Protein AF-A0A1Q8BNR9-F1 (afdb_monomer)

Mean predicted aligned error: 5.73 Å

pLDDT: mean 88.23, std 14.78, range [34.88, 98.5]

Structure (mmCIF, N/CA/C/O backbone):
data_AF-A0A1Q8BNR9-F1
#
_entry.id   AF-A0A1Q8BNR9-F1
#
loop_
_atom_site.group_PDB
_atom_site.id
_atom_site.type_symbol
_atom_site.label_atom_id
_atom_site.label_alt_id
_atom_site.label_comp_id
_atom_site.label_asym_id
_atom_site.label_entity_id
_atom_site.label_seq_id
_atom_site.pdbx_PDB_ins_code
_atom_site.Cartn_x
_atom_site.Cartn_y
_atom_site.Cartn_z
_atom_site.occupancy
_atom_site.B_iso_or_equiv
_atom_site.auth_seq_id
_atom_site.auth_comp_id
_atom_site.auth_asym_id
_atom_site.auth_atom_id
_atom_site.pdbx_PDB_model_num
ATOM 1 N N . MET A 1 1 ? 0.029 8.836 -15.614 1.00 81.69 1 MET A N 1
ATOM 2 C CA . MET A 1 1 ? 0.978 7.939 -14.915 1.00 81.69 1 MET A CA 1
ATOM 3 C C . MET A 1 1 ? 2.358 8.124 -15.514 1.00 81.69 1 MET A C 1
ATOM 5 O O . MET A 1 1 ? 2.456 8.191 -16.732 1.00 81.69 1 MET A O 1
ATOM 9 N N . SER A 1 2 ? 3.397 8.207 -14.684 1.00 94.00 2 SER A N 1
ATOM 10 C CA . SER A 1 2 ? 4.793 8.207 -15.148 1.00 94.00 2 SER A CA 1
ATOM 11 C C . SER A 1 2 ? 5.237 6.807 -15.623 1.00 94.00 2 SER A C 1
ATOM 13 O O . SER A 1 2 ? 4.575 5.818 -15.288 1.00 94.00 2 SER A O 1
ATOM 15 N N . PRO A 1 3 ? 6.365 6.671 -16.351 1.00 96.19 3 PRO A N 1
ATOM 16 C CA . PRO A 1 3 ? 6.896 5.363 -16.749 1.00 96.19 3 PRO A CA 1
ATOM 17 C C . PRO A 1 3 ? 7.140 4.413 -15.566 1.00 96.19 3 PRO A C 1
ATOM 19 O O . PRO A 1 3 ? 6.798 3.234 -15.636 1.00 96.19 3 PRO A O 1
ATOM 22 N N . GLN A 1 4 ? 7.658 4.931 -14.447 1.00 94.25 4 GLN A N 1
ATOM 23 C CA . GLN A 1 4 ? 7.876 4.144 -13.231 1.00 94.25 4 GLN A CA 1
ATOM 24 C C . GLN A 1 4 ? 6.553 3.688 -12.602 1.00 94.25 4 GLN A C 1
ATOM 26 O O . GLN A 1 4 ? 6.427 2.526 -12.223 1.00 94.25 4 GLN A O 1
ATOM 31 N N . GLN A 1 5 ? 5.541 4.564 -12.553 1.00 95.38 5 GLN A N 1
ATOM 32 C CA . GLN A 1 5 ? 4.202 4.175 -12.106 1.00 95.38 5 GLN A CA 1
ATOM 33 C C . GLN A 1 5 ? 3.608 3.091 -13.003 1.00 95.38 5 GLN A C 1
ATOM 35 O O . GLN A 1 5 ? 2.991 2.159 -12.505 1.00 95.38 5 GLN A O 1
ATOM 40 N N . PHE A 1 6 ? 3.794 3.182 -14.321 1.00 95.75 6 PHE A N 1
ATOM 41 C CA . PHE A 1 6 ? 3.316 2.154 -15.243 1.00 95.75 6 PHE A CA 1
ATOM 42 C C . PHE A 1 6 ? 3.995 0.807 -14.998 1.00 95.75 6 PHE A C 1
ATOM 44 O O . PHE A 1 6 ? 3.308 -0.205 -14.862 1.00 95.75 6 PHE A O 1
ATOM 51 N N . TYR A 1 7 ? 5.322 0.802 -14.879 1.00 97.19 7 TYR A N 1
ATOM 52 C CA . TYR A 1 7 ? 6.090 -0.399 -14.563 1.00 97.19 7 TYR A CA 1
ATOM 53 C C . TYR A 1 7 ? 5.612 -1.061 -13.263 1.00 97.19 7 TYR A C 1
ATOM 55 O O . TYR A 1 7 ? 5.288 -2.246 -13.260 1.00 97.19 7 TYR A O 1
ATOM 63 N N . VAL A 1 8 ? 5.474 -0.292 -12.184 1.00 96.81 8 VAL A N 1
ATOM 64 C CA . VAL A 1 8 ? 5.011 -0.826 -10.898 1.00 96.81 8 VAL A CA 1
ATOM 65 C C . VAL A 1 8 ? 3.558 -1.288 -10.982 1.00 96.81 8 VAL A C 1
ATOM 67 O O . VAL A 1 8 ? 3.258 -2.455 -10.765 1.00 96.81 8 VAL A O 1
ATOM 70 N N . MET A 1 9 ? 2.644 -0.395 -11.358 1.00 97.38 9 MET A N 1
ATOM 71 C CA . MET A 1 9 ? 1.207 -0.604 -11.163 1.00 97.38 9 MET A CA 1
ATOM 72 C C . MET A 1 9 ? 0.551 -1.491 -12.225 1.00 97.38 9 MET A C 1
ATOM 74 O O . MET A 1 9 ? -0.561 -1.970 -11.997 1.00 97.38 9 MET A O 1
ATOM 78 N N . ARG A 1 10 ? 1.171 -1.659 -13.402 1.00 96.75 10 ARG A N 1
ATOM 79 C CA . ARG A 1 10 ? 0.617 -2.443 -14.526 1.00 96.75 10 ARG A CA 1
ATOM 80 C C . ARG A 1 10 ? 1.454 -3.658 -14.903 1.00 96.75 10 ARG A C 1
ATOM 82 O O . ARG A 1 10 ? 0.924 -4.547 -15.557 1.00 96.75 10 ARG A O 1
ATOM 89 N N . ARG A 1 11 ? 2.732 -3.706 -14.513 1.00 96.25 11 ARG A N 1
ATOM 90 C CA . ARG A 1 11 ? 3.626 -4.846 -14.781 1.00 96.25 11 ARG A CA 1
ATOM 91 C C . ARG A 1 11 ? 4.103 -5.555 -13.511 1.00 96.25 11 ARG A C 1
ATOM 93 O O . ARG A 1 11 ? 5.055 -6.320 -13.595 1.00 96.25 11 ARG A O 1
ATOM 100 N N . ALA A 1 12 ? 3.459 -5.290 -12.370 1.00 94.19 12 ALA A N 1
ATOM 101 C CA . ALA A 1 12 ? 3.822 -5.839 -11.059 1.00 94.19 12 ALA A CA 1
ATOM 102 C C . ALA A 1 12 ? 5.319 -5.670 -10.729 1.00 94.19 12 ALA A C 1
ATOM 104 O O . ALA A 1 12 ? 5.956 -6.537 -10.136 1.00 94.19 12 ALA A O 1
ATOM 105 N N . GLY A 1 13 ? 5.898 -4.552 -11.175 1.00 93.50 13 GLY A N 1
ATOM 106 C CA . GLY A 1 13 ? 7.274 -4.197 -10.868 1.00 93.50 13 GLY A CA 1
ATOM 107 C C . GLY A 1 13 ? 7.415 -3.656 -9.446 1.00 93.50 13 GLY A C 1
ATOM 108 O O . GLY A 1 13 ? 6.462 -3.144 -8.861 1.00 93.50 13 GLY A O 1
ATOM 109 N N . THR A 1 14 ? 8.640 -3.680 -8.931 1.00 93.12 14 T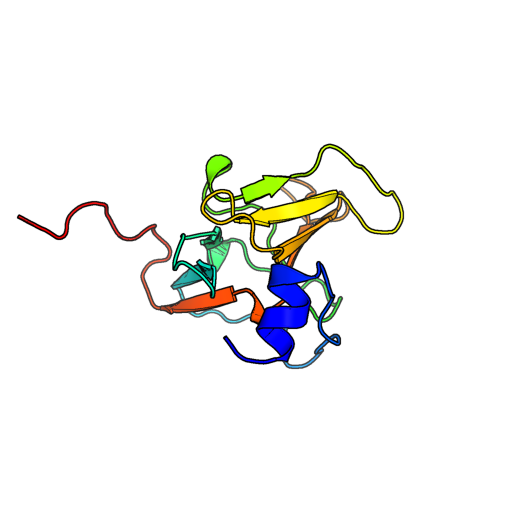HR A N 1
ATOM 110 C CA . THR A 1 14 ? 8.987 -3.088 -7.633 1.00 93.12 14 THR A CA 1
ATOM 111 C C . THR A 1 14 ? 9.875 -1.869 -7.847 1.00 93.12 14 THR A C 1
ATOM 113 O O . THR A 1 14 ? 10.847 -1.920 -8.606 1.00 93.12 14 THR A O 1
ATOM 116 N N . GLU A 1 15 ? 9.547 -0.751 -7.202 1.00 92.31 15 GLU A N 1
ATOM 117 C CA . GLU A 1 15 ? 10.405 0.432 -7.199 1.00 92.31 15 GLU A CA 1
ATOM 118 C C . GLU A 1 15 ? 11.693 0.183 -6.404 1.00 92.31 15 GLU A C 1
ATOM 120 O O . GLU A 1 15 ? 11.756 -0.672 -5.520 1.00 92.31 15 GLU A O 1
ATOM 125 N N . ARG A 1 16 ? 12.737 0.966 -6.678 1.00 90.75 16 ARG A N 1
ATOM 126 C CA . ARG A 1 16 ? 13.977 0.894 -5.902 1.00 90.75 16 ARG A CA 1
ATOM 127 C C . ARG A 1 16 ? 13.734 1.374 -4.467 1.00 90.75 16 ARG A C 1
ATOM 129 O O . ARG A 1 16 ? 13.150 2.436 -4.273 1.00 90.75 16 ARG A O 1
ATOM 136 N N . ARG A 1 17 ? 14.251 0.631 -3.481 1.00 87.88 17 ARG A N 1
ATOM 137 C CA . ARG A 1 17 ? 14.167 1.002 -2.059 1.00 87.88 17 ARG A CA 1
ATOM 138 C C . ARG A 1 17 ? 14.703 2.413 -1.804 1.00 87.88 17 ARG A C 1
ATOM 140 O O . ARG A 1 17 ? 15.759 2.778 -2.327 1.00 87.88 17 ARG A O 1
ATOM 147 N N . SER A 1 18 ? 14.023 3.160 -0.940 1.00 83.38 18 SER A N 1
ATOM 148 C CA . SER A 1 18 ? 14.434 4.484 -0.476 1.00 83.38 18 SER A CA 1
ATOM 149 C C . SER A 1 18 ? 14.476 4.521 1.050 1.00 83.38 18 SER A C 1
ATOM 151 O O . SER A 1 18 ? 13.450 4.422 1.720 1.00 83.38 18 SER A O 1
ATOM 153 N N . LEU A 1 19 ? 15.675 4.665 1.618 1.00 71.19 19 LEU A N 1
ATOM 154 C CA . LEU A 1 19 ? 15.847 4.741 3.073 1.00 71.19 19 LEU A CA 1
ATOM 155 C C . LEU A 1 1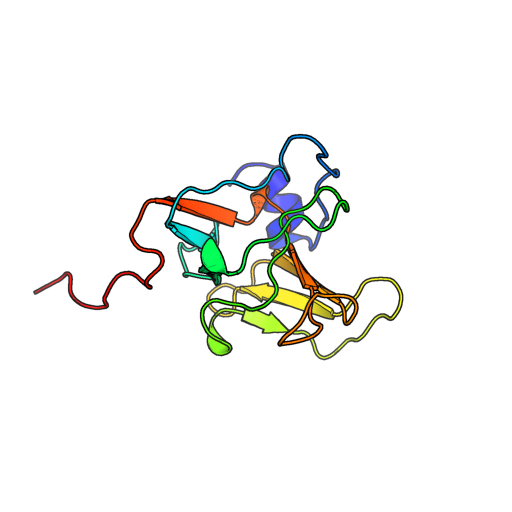9 ? 15.399 6.095 3.643 1.00 71.19 19 LEU A C 1
ATOM 157 O O . LEU A 1 19 ? 14.864 6.139 4.745 1.00 71.19 19 LEU A O 1
ATOM 161 N N . SER A 1 20 ? 15.562 7.184 2.887 1.00 65.69 20 SER A N 1
ATOM 162 C CA . SER A 1 20 ? 15.131 8.528 3.293 1.00 65.69 20 SER A CA 1
ATOM 163 C C . SER A 1 20 ? 13.626 8.751 3.114 1.00 65.69 20 SER A C 1
ATOM 165 O O . SER A 1 20 ? 13.011 9.450 3.912 1.00 65.69 20 SER A O 1
ATOM 167 N N . GLY A 1 21 ? 13.010 8.126 2.103 1.00 59.66 21 GLY A N 1
ATOM 168 C CA . GLY A 1 21 ? 11.579 8.265 1.799 1.00 59.66 21 GLY A CA 1
ATOM 169 C C . GLY A 1 21 ? 10.641 7.455 2.700 1.00 59.66 21 GLY A C 1
ATOM 170 O O . GLY A 1 21 ? 9.427 7.618 2.610 1.00 59.66 21 GLY A O 1
ATOM 171 N N . ASN A 1 22 ? 11.179 6.590 3.568 1.00 64.06 22 ASN A N 1
ATOM 172 C CA . ASN A 1 22 ? 10.397 5.776 4.504 1.00 64.06 22 ASN A CA 1
ATOM 173 C C . ASN A 1 22 ? 10.436 6.290 5.954 1.00 64.06 22 ASN A C 1
ATOM 175 O O . ASN A 1 22 ? 10.007 5.585 6.871 1.00 64.06 22 ASN A O 1
ATOM 179 N N . ALA A 1 23 ? 10.939 7.507 6.181 1.00 62.72 23 ALA A N 1
ATOM 180 C CA . ALA A 1 23 ? 10.850 8.143 7.489 1.00 62.72 23 ALA A CA 1
ATOM 181 C C . ALA A 1 23 ? 9.386 8.179 7.978 1.00 62.72 23 ALA A C 1
ATOM 183 O O . ALA A 1 23 ? 8.436 8.222 7.181 1.00 62.72 23 ALA A O 1
ATOM 184 N N . LEU A 1 24 ? 9.197 8.101 9.299 1.00 66.94 24 LEU A N 1
ATOM 185 C CA . LEU A 1 24 ? 7.877 8.308 9.886 1.00 66.94 24 LEU A CA 1
ATOM 186 C C . LEU A 1 24 ? 7.442 9.738 9.579 1.00 66.94 24 LEU A C 1
ATOM 188 O O . LEU A 1 24 ? 8.168 10.690 9.845 1.00 66.94 24 LEU A O 1
ATOM 192 N N . ASP A 1 25 ? 6.260 9.851 8.991 1.00 73.25 25 ASP A N 1
ATOM 193 C CA . ASP A 1 25 ? 5.613 11.123 8.736 1.00 73.25 25 ASP A CA 1
ATOM 194 C C . ASP A 1 25 ? 4.441 11.207 9.711 1.00 73.25 25 ASP A C 1
ATOM 196 O O . ASP A 1 25 ? 3.550 10.358 9.673 1.00 73.25 25 ASP A O 1
ATOM 200 N N . HIS A 1 26 ? 4.488 12.176 10.625 1.00 77.38 26 HIS A N 1
ATOM 201 C CA . HIS A 1 26 ? 3.464 12.367 11.655 1.00 77.38 26 HIS A CA 1
ATOM 202 C C . HIS A 1 26 ? 2.241 13.138 11.141 1.00 77.38 26 HIS A C 1
ATOM 204 O O . HIS A 1 26 ? 1.321 13.419 11.912 1.00 77.38 26 HIS A O 1
ATOM 210 N N . ARG A 1 27 ? 2.209 13.495 9.850 1.00 88.00 27 ARG A N 1
ATOM 211 C CA . ARG A 1 27 ? 1.039 14.119 9.239 1.00 88.00 27 ARG A CA 1
ATOM 212 C C . ARG A 1 27 ? -0.141 13.157 9.238 1.00 88.00 27 ARG A C 1
ATOM 214 O O . ARG A 1 27 ? -0.033 11.992 8.858 1.00 88.00 27 ARG A O 1
ATOM 221 N N . LYS A 1 28 ? -1.300 13.686 9.618 1.00 91.50 28 LYS A N 1
ATOM 222 C CA . LYS A 1 28 ? -2.568 12.971 9.506 1.00 91.50 28 LYS A CA 1
ATOM 223 C C . LYS A 1 28 ? -3.030 12.974 8.051 1.00 91.50 28 LYS A C 1
ATOM 225 O O . LYS A 1 28 ? -2.863 13.962 7.330 1.00 91.50 28 LYS A O 1
ATOM 230 N N . GLY A 1 29 ? -3.594 11.855 7.616 1.00 94.44 29 GLY A N 1
ATOM 231 C CA . GLY A 1 29 ? -4.099 11.710 6.261 1.00 94.44 29 GLY A CA 1
ATOM 232 C C . GLY A 1 29 ? -4.198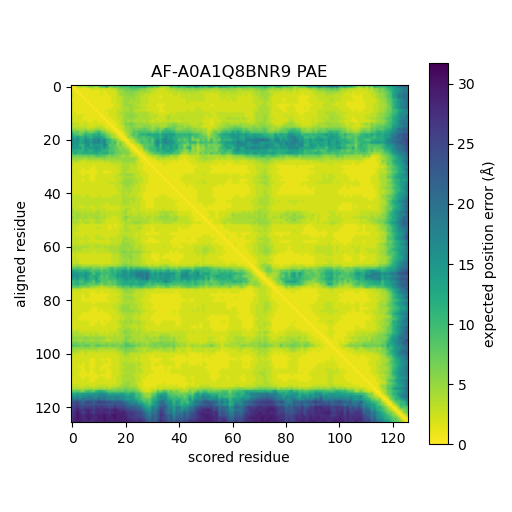 10.261 5.820 1.00 94.44 29 GLY A C 1
ATOM 233 O O . GLY A 1 29 ? -4.025 9.326 6.605 1.00 94.44 29 GLY A O 1
ATOM 234 N N . ILE A 1 30 ? -4.463 10.083 4.531 1.00 96.06 30 ILE A N 1
ATOM 235 C CA . ILE A 1 30 ? -4.640 8.771 3.911 1.00 96.06 30 ILE A CA 1
ATOM 236 C C . ILE A 1 30 ? -3.780 8.629 2.660 1.00 96.06 30 ILE A C 1
ATOM 238 O O . ILE A 1 30 ? -3.481 9.596 1.960 1.00 96.06 30 ILE A O 1
ATOM 242 N N . TYR A 1 31 ? -3.430 7.392 2.345 1.00 96.06 31 TYR A N 1
ATOM 243 C CA . TYR A 1 31 ? -2.794 7.004 1.098 1.00 96.06 31 TYR A CA 1
ATOM 244 C C . TYR A 1 31 ? -3.859 6.432 0.168 1.00 96.06 31 TYR A C 1
ATOM 246 O O . TYR A 1 31 ? -4.543 5.456 0.494 1.00 96.06 31 TYR A O 1
ATOM 254 N N . VAL A 1 32 ? -4.007 7.054 -0.997 1.00 97.56 32 VAL A N 1
ATOM 255 C CA . VAL A 1 32 ? -4.932 6.628 -2.047 1.00 97.56 32 VAL A CA 1
ATOM 256 C C . VAL A 1 32 ? -4.172 5.994 -3.207 1.00 97.56 32 VAL A C 1
ATOM 258 O O . VAL A 1 32 ? -3.004 6.296 -3.438 1.00 97.56 32 VAL A O 1
ATOM 261 N N . CYS A 1 33 ? -4.838 5.131 -3.968 1.00 98.12 33 CYS A N 1
ATOM 262 C CA . CYS A 1 33 ? -4.285 4.550 -5.187 1.00 98.12 33 CYS A CA 1
ATOM 263 C C . CYS A 1 33 ? -3.956 5.654 -6.201 1.00 98.12 33 CYS A C 1
ATOM 265 O O . CYS A 1 33 ? -4.868 6.349 -6.656 1.00 98.12 33 CYS A O 1
ATOM 267 N N . SER A 1 34 ? -2.700 5.762 -6.639 1.00 97.50 34 SER A N 1
ATOM 268 C CA . SER A 1 34 ? -2.287 6.793 -7.607 1.00 97.50 34 SER A CA 1
ATOM 269 C C . SER A 1 34 ? -2.956 6.677 -8.981 1.00 97.50 34 SER A C 1
ATOM 271 O O . SER A 1 34 ? -2.932 7.631 -9.752 1.00 97.50 34 SER A O 1
ATOM 273 N N . ALA A 1 35 ? -3.558 5.527 -9.306 1.00 97.19 35 ALA A N 1
ATOM 274 C CA . ALA A 1 35 ? -4.225 5.307 -10.588 1.00 97.19 35 ALA A CA 1
ATOM 275 C C . ALA A 1 35 ? -5.718 5.668 -10.580 1.00 97.19 35 ALA A C 1
ATOM 277 O O . ALA A 1 35 ? -6.240 6.046 -11.622 1.00 97.19 35 ALA A O 1
ATOM 278 N N . CYS A 1 36 ? -6.422 5.517 -9.452 1.00 97.62 36 CYS A N 1
ATOM 279 C CA . CYS A 1 36 ? -7.887 5.680 -9.411 1.00 97.62 36 CYS A CA 1
ATOM 280 C C . CYS A 1 36 ? -8.428 6.440 -8.191 1.00 97.62 36 CYS A C 1
ATOM 282 O O . CYS A 1 36 ? -9.641 6.567 -8.039 1.00 97.62 36 CYS A O 1
ATOM 284 N N . GLY A 1 37 ? -7.562 6.891 -7.281 1.00 96.75 37 GLY A N 1
ATOM 285 C CA . GLY A 1 37 ? -7.958 7.637 -6.086 1.00 96.75 37 GLY A CA 1
ATOM 286 C C . GLY A 1 37 ? -8.682 6.821 -5.009 1.00 96.75 37 GLY A C 1
ATOM 287 O O . GLY A 1 37 ? -9.160 7.408 -4.042 1.00 96.75 37 GLY A O 1
ATOM 288 N N . ASN A 1 38 ? -8.774 5.490 -5.136 1.00 97.81 38 ASN A N 1
ATOM 289 C CA . ASN A 1 38 ? -9.356 4.636 -4.095 1.00 97.81 38 ASN A CA 1
ATOM 290 C C . ASN A 1 38 ? -8.568 4.782 -2.776 1.00 97.81 38 ASN A C 1
ATOM 292 O O . ASN A 1 38 ? -7.352 4.608 -2.817 1.00 97.81 38 ASN A O 1
ATOM 296 N N . PRO A 1 39 ? -9.206 5.060 -1.627 1.00 97.75 39 PRO A N 1
ATOM 297 C CA . PRO A 1 39 ? -8.539 5.038 -0.323 1.00 97.75 39 PRO A CA 1
ATOM 298 C C . PRO A 1 39 ? -8.011 3.641 0.010 1.00 97.75 39 PRO A C 1
ATOM 300 O O . PRO A 1 39 ? -8.781 2.683 -0.066 1.00 97.75 39 PRO A O 1
ATOM 303 N N . LEU A 1 40 ? -6.724 3.531 0.361 1.00 98.19 40 LEU A N 1
ATOM 304 C CA . LEU A 1 40 ? -6.043 2.253 0.602 1.00 98.19 40 LEU A CA 1
ATOM 305 C C . LEU A 1 40 ? -5.538 2.108 2.040 1.00 98.19 40 LEU A C 1
ATOM 307 O O . LEU A 1 40 ? -5.813 1.090 2.665 1.00 98.19 40 LEU A O 1
ATOM 311 N N . TYR A 1 41 ? -4.835 3.111 2.573 1.00 96.75 41 TYR A N 1
ATOM 312 C CA . TYR A 1 41 ? -4.191 3.038 3.893 1.00 96.75 41 TYR A CA 1
ATOM 313 C C . TYR A 1 41 ? -4.342 4.349 4.669 1.00 96.75 41 TYR A C 1
ATOM 315 O O . TYR A 1 41 ? -4.369 5.421 4.066 1.00 96.75 41 TYR A O 1
ATOM 323 N N . SER A 1 42 ? -4.399 4.273 6.000 1.00 95.12 42 SER A N 1
ATOM 324 C CA . SER A 1 42 ? -4.335 5.446 6.886 1.00 95.12 42 SER A CA 1
ATOM 325 C C . SER A 1 42 ? -2.890 5.708 7.316 1.00 95.12 42 SER A C 1
ATOM 327 O O . SER A 1 42 ? -2.134 4.762 7.558 1.00 95.12 42 SER A O 1
ATOM 329 N N . ALA A 1 43 ? -2.503 6.979 7.458 1.00 93.62 43 ALA A N 1
ATOM 330 C CA . ALA A 1 43 ? -1.211 7.350 8.036 1.00 93.62 43 ALA A CA 1
ATOM 331 C C . ALA A 1 43 ? -1.026 6.816 9.465 1.00 93.62 43 ALA A C 1
ATOM 333 O O . ALA A 1 43 ? 0.092 6.482 9.839 1.00 93.62 43 ALA A O 1
ATOM 334 N N . GLU A 1 44 ? -2.108 6.636 10.225 1.00 92.62 44 GLU A N 1
ATOM 335 C CA . GLU A 1 44 ? -2.075 6.063 11.581 1.00 92.62 44 GLU A CA 1
ATOM 336 C C . GLU A 1 44 ? -1.596 4.608 11.595 1.00 92.62 44 GLU A C 1
ATOM 338 O O . GLU A 1 44 ? -1.052 4.118 12.581 1.00 92.62 44 GLU A O 1
ATOM 343 N N . THR A 1 45 ? -1.788 3.913 10.474 1.00 93.69 45 THR A N 1
ATOM 344 C CA . THR A 1 45 ? -1.367 2.520 10.318 1.00 93.69 45 THR A CA 1
ATOM 345 C C . THR A 1 45 ? 0.046 2.392 9.752 1.00 93.69 45 THR A C 1
ATOM 347 O O . THR A 1 45 ? 0.572 1.283 9.651 1.00 93.69 45 THR A O 1
ATOM 350 N N . LYS A 1 46 ? 0.666 3.516 9.360 1.00 93.56 46 LYS A N 1
ATOM 351 C CA . LYS A 1 46 ? 2.018 3.553 8.802 1.00 93.56 46 LYS A CA 1
ATOM 352 C C . LYS A 1 46 ? 3.043 3.368 9.912 1.00 93.56 46 LYS A C 1
ATOM 354 O O . LYS A 1 46 ? 2.941 3.972 10.974 1.00 93.56 46 LYS A O 1
ATOM 359 N N . PHE A 1 47 ? 4.085 2.598 9.636 1.00 92.75 47 PHE A N 1
ATOM 360 C CA . PHE A 1 47 ? 5.222 2.448 10.536 1.00 92.75 47 PHE A CA 1
ATOM 361 C C . PHE A 1 47 ? 6.538 2.355 9.756 1.00 92.75 47 PHE A C 1
ATOM 363 O O . PHE A 1 47 ? 6.554 2.104 8.549 1.00 92.75 47 PHE A O 1
ATOM 370 N N . ASN A 1 48 ? 7.661 2.574 10.441 1.00 90.75 48 ASN A N 1
ATOM 371 C CA . ASN A 1 48 ? 8.981 2.423 9.840 1.00 90.75 48 ASN A CA 1
ATOM 372 C C . ASN A 1 48 ? 9.463 0.979 10.006 1.00 90.75 48 ASN A C 1
ATOM 374 O O . ASN A 1 48 ? 9.867 0.574 11.090 1.00 90.75 48 ASN A O 1
ATOM 378 N N . SER A 1 49 ? 9.431 0.217 8.914 1.00 90.31 49 SER A N 1
ATOM 379 C CA . SER A 1 49 ? 9.920 -1.165 8.869 1.00 90.31 49 SER A CA 1
ATOM 380 C C . SER A 1 49 ? 11.424 -1.294 8.600 1.00 90.31 49 SER A C 1
ATOM 382 O O . SER A 1 49 ? 11.938 -2.406 8.574 1.00 90.31 49 SER A O 1
ATOM 384 N N . GLY A 1 50 ? 12.133 -0.201 8.289 1.00 89.69 50 GLY A N 1
ATOM 385 C CA . GLY A 1 50 ? 13.545 -0.238 7.876 1.00 89.69 50 GLY A CA 1
ATOM 386 C C . GLY A 1 50 ? 13.809 -0.847 6.487 1.00 89.69 50 GLY A C 1
ATOM 387 O O . GLY A 1 50 ? 14.943 -0.842 6.006 1.00 89.69 50 GLY A O 1
ATOM 388 N N . THR A 1 51 ? 12.777 -1.332 5.789 1.00 89.31 51 THR A N 1
ATOM 389 C CA . THR A 1 51 ? 12.936 -1.996 4.480 1.00 89.31 51 THR A CA 1
ATOM 390 C C . THR A 1 51 ? 13.279 -1.014 3.353 1.00 89.31 51 THR A C 1
ATOM 392 O O . THR A 1 51 ? 14.058 -1.334 2.450 1.00 89.31 51 THR A O 1
ATOM 395 N N . GLY A 1 52 ? 12.785 0.221 3.459 1.00 90.75 52 GLY A N 1
ATOM 396 C CA . GLY A 1 52 ? 12.926 1.271 2.448 1.00 90.75 52 GLY A CA 1
ATOM 397 C C . GLY A 1 52 ? 11.699 1.433 1.547 1.00 90.75 52 GLY A C 1
ATOM 398 O O . GLY A 1 52 ? 11.795 2.108 0.526 1.00 90.75 52 GLY A O 1
ATOM 399 N N . TRP A 1 53 ? 10.566 0.835 1.926 1.00 93.50 53 TRP A N 1
ATOM 400 C CA . TRP A 1 53 ? 9.259 1.035 1.300 1.00 93.50 53 TRP A CA 1
ATOM 401 C C . TRP A 1 53 ? 8.206 1.394 2.357 1.00 93.50 53 TRP A C 1
ATOM 403 O O . TRP A 1 53 ? 8.267 0.853 3.473 1.00 93.50 53 TRP A O 1
ATOM 413 N N . PRO A 1 54 ? 7.221 2.251 2.020 1.00 94.19 54 PRO A N 1
ATOM 414 C CA . PRO A 1 54 ? 6.075 2.528 2.877 1.00 94.19 54 PRO A CA 1
ATOM 415 C C . PRO A 1 54 ? 5.455 1.244 3.421 1.00 94.19 54 PRO A C 1
ATOM 417 O O . PRO A 1 54 ? 5.082 0.345 2.667 1.00 94.19 54 PRO A O 1
ATOM 420 N N . SER A 1 55 ? 5.381 1.151 4.746 1.00 94.94 55 SER A N 1
ATOM 421 C CA . SER A 1 55 ? 4.876 -0.031 5.437 1.00 94.94 55 SER A CA 1
ATOM 422 C C . SER A 1 55 ? 3.686 0.322 6.313 1.00 94.94 55 SER A C 1
ATOM 424 O O . SER A 1 55 ? 3.738 1.299 7.060 1.00 94.94 55 SER A O 1
ATOM 426 N N . PHE A 1 56 ? 2.635 -0.487 6.224 1.00 95.69 56 PHE A N 1
ATOM 427 C CA . PHE A 1 56 ? 1.413 -0.353 7.013 1.00 95.69 56 PHE A CA 1
ATOM 428 C C . PHE A 1 56 ? 1.086 -1.677 7.696 1.00 95.69 56 PHE A C 1
ATOM 430 O O . PHE A 1 56 ? 1.416 -2.733 7.159 1.00 95.69 56 PHE A O 1
ATOM 437 N N . TRP A 1 57 ? 0.454 -1.652 8.868 1.00 96.12 57 TRP A N 1
ATOM 438 C CA . TRP A 1 57 ? 0.057 -2.890 9.556 1.00 96.12 57 TRP A CA 1
ATOM 439 C C . TRP A 1 57 ? -1.378 -3.346 9.235 1.00 96.12 57 TRP A C 1
ATOM 441 O O . TRP A 1 57 ? -1.741 -4.486 9.529 1.00 96.12 57 TRP A O 1
ATOM 451 N N . GLN A 1 58 ? -2.178 -2.498 8.575 1.00 96.56 58 GLN A N 1
ATOM 452 C CA . GLN A 1 58 ? -3.488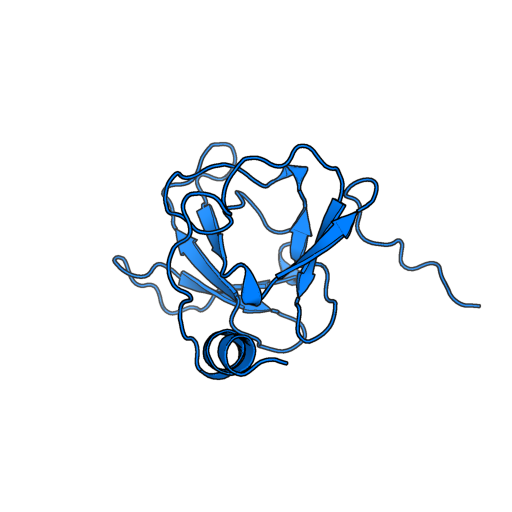 -2.851 8.010 1.00 96.56 58 GLN A CA 1
ATOM 453 C C . GLN A 1 58 ? -3.912 -1.883 6.886 1.00 96.56 58 GLN A C 1
ATOM 455 O O . GLN A 1 58 ? -3.478 -0.727 6.896 1.00 96.56 58 GLN A O 1
ATOM 460 N N . PRO A 1 59 ? -4.786 -2.296 5.948 1.00 97.38 59 PRO A N 1
ATOM 461 C CA . PRO A 1 59 ? -5.476 -1.380 5.043 1.00 97.38 59 PRO A CA 1
ATOM 462 C C . PRO A 1 59 ? -6.550 -0.563 5.779 1.00 97.38 59 PRO A C 1
ATOM 464 O O . PRO A 1 59 ? -6.987 -0.919 6.870 1.00 97.38 59 PRO A O 1
ATOM 467 N N . ILE A 1 60 ? -7.030 0.518 5.155 1.00 95.94 60 ILE A N 1
ATOM 468 C CA . ILE A 1 60 ? -8.107 1.361 5.711 1.00 95.94 60 ILE A CA 1
ATOM 469 C C . ILE A 1 60 ? -9.437 0.599 5.851 1.00 95.94 60 ILE A C 1
ATOM 471 O O . ILE A 1 60 ? -10.254 0.916 6.708 1.00 95.94 60 ILE A O 1
ATOM 475 N N . ARG A 1 61 ? -9.651 -0.403 4.991 1.00 95.56 61 ARG A N 1
ATOM 476 C CA . ARG A 1 61 ? -10.704 -1.424 5.065 1.00 95.56 61 ARG A CA 1
ATOM 477 C C . ARG A 1 61 ? -10.246 -2.650 4.279 1.00 95.56 61 ARG A C 1
ATOM 479 O O . ARG A 1 61 ? -9.483 -2.501 3.321 1.00 95.56 61 ARG A O 1
ATOM 486 N N . LYS A 1 62 ? -10.729 -3.839 4.635 1.00 94.38 62 LYS A N 1
ATOM 487 C CA . LYS A 1 62 ? -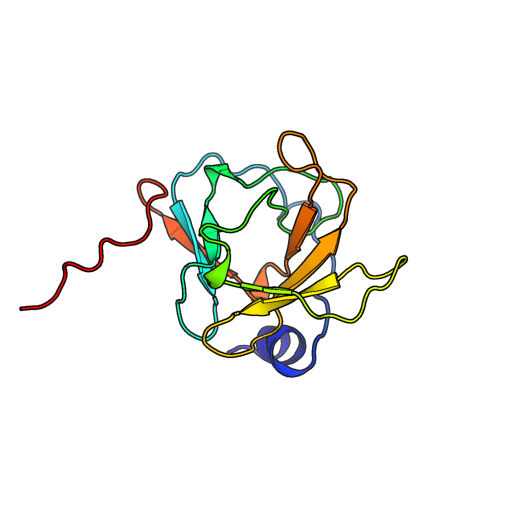10.313 -5.097 3.994 1.00 94.38 62 LYS A CA 1
ATOM 488 C C . LYS A 1 62 ? -10.615 -5.105 2.490 1.00 94.38 62 LYS A C 1
ATOM 490 O O . LYS A 1 62 ? -9.808 -5.569 1.700 1.00 94.38 62 LYS A O 1
ATOM 495 N N . GLU A 1 63 ? -11.723 -4.495 2.082 1.00 96.50 63 GLU A N 1
ATOM 496 C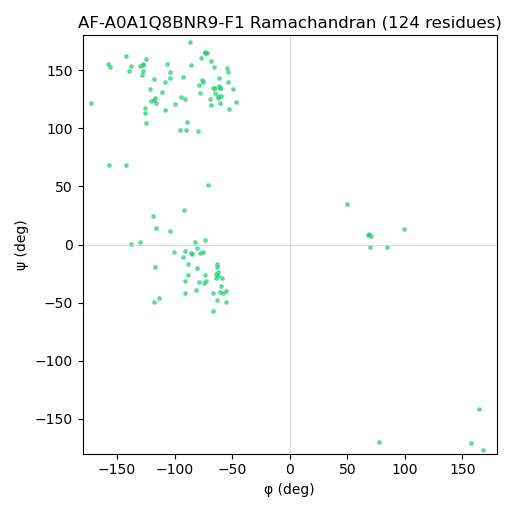 CA . GLU A 1 63 ? -12.205 -4.443 0.696 1.00 96.50 63 GLU A CA 1
ATOM 497 C C . GLU A 1 63 ? -11.492 -3.376 -0.150 1.00 96.50 63 GLU A C 1
ATOM 499 O O . GLU A 1 63 ? -11.787 -3.216 -1.334 1.00 96.50 63 GLU A O 1
ATOM 504 N N . ALA A 1 64 ? -10.590 -2.578 0.433 1.00 97.62 64 ALA A N 1
ATOM 505 C CA . ALA A 1 64 ? -9.828 -1.586 -0.325 1.00 97.62 64 ALA A CA 1
ATOM 506 C C . ALA A 1 64 ? -8.742 -2.234 -1.194 1.00 97.62 64 ALA A C 1
ATOM 508 O O . ALA A 1 64 ? -8.350 -1.664 -2.220 1.00 97.62 64 ALA A O 1
ATOM 509 N N . VAL A 1 65 ? -8.276 -3.414 -0.787 1.00 98.25 65 VAL A N 1
ATOM 510 C CA . VAL A 1 65 ? -7.185 -4.155 -1.411 1.00 98.25 65 VAL A CA 1
ATOM 511 C C . VAL A 1 65 ? -7.617 -5.583 -1.731 1.00 98.25 65 VAL A C 1
ATOM 513 O O . VAL A 1 65 ? -8.540 -6.119 -1.128 1.00 98.25 65 VAL A O 1
ATOM 516 N N . HIS A 1 66 ? -6.958 -6.188 -2.711 1.00 98.00 66 HIS A N 1
ATOM 517 C CA . HIS A 1 66 ? -7.071 -7.606 -3.007 1.00 98.00 66 HIS A CA 1
ATOM 518 C C . HIS A 1 66 ? -5.717 -8.266 -2.765 1.00 98.00 66 HIS A C 1
ATOM 520 O O . HIS A 1 66 ? -4.719 -7.875 -3.376 1.00 98.00 66 HIS A O 1
ATOM 526 N N . GLU A 1 67 ? -5.709 -9.253 -1.877 1.00 96.69 67 GLU A N 1
ATOM 527 C CA . GLU A 1 67 ? -4.581 -10.141 -1.618 1.00 96.69 67 GLU A CA 1
ATOM 528 C C . GLU A 1 67 ? -4.698 -11.361 -2.530 1.00 96.69 67 GLU A C 1
ATOM 530 O O . GLU A 1 67 ? -5.733 -12.031 -2.561 1.00 96.69 67 GLU A O 1
ATOM 535 N N . SER A 1 68 ? -3.649 -11.640 -3.297 1.00 93.62 68 SER A N 1
ATOM 536 C CA . SER A 1 68 ? -3.643 -12.798 -4.188 1.00 93.62 68 SER A CA 1
ATOM 537 C C . SER A 1 68 ? -3.676 -14.113 -3.398 1.00 93.62 68 SER A C 1
ATOM 539 O O . SER A 1 68 ? -3.141 -14.217 -2.298 1.00 93.62 68 SER A O 1
ATOM 541 N N . SER A 1 69 ? -4.224 -15.175 -3.988 1.00 87.38 69 SER A N 1
ATOM 542 C CA . SER A 1 69 ? -4.165 -16.516 -3.386 1.00 87.38 69 SER A CA 1
ATOM 543 C C . SER A 1 69 ? -2.789 -17.185 -3.516 1.00 87.38 69 SER A C 1
ATOM 545 O O . SER A 1 69 ? -2.576 -18.279 -2.993 1.00 87.38 69 SER A O 1
ATOM 547 N N . ARG A 1 70 ? -1.854 -16.571 -4.254 1.00 79.81 70 ARG A N 1
ATOM 548 C CA . ARG A 1 70 ? -0.519 -17.114 -4.508 1.00 79.81 70 ARG A CA 1
ATOM 549 C C . ARG A 1 70 ? 0.430 -16.627 -3.424 1.00 79.81 70 ARG A C 1
ATOM 551 O O . ARG A 1 70 ? 0.950 -15.518 -3.482 1.00 79.81 70 ARG A O 1
ATOM 558 N N . PHE A 1 71 ? 0.660 -17.483 -2.438 1.00 76.50 71 PHE A N 1
ATOM 559 C CA . PHE A 1 71 ? 1.644 -17.228 -1.398 1.00 76.50 71 PHE A CA 1
ATOM 560 C C . PHE A 1 71 ? 3.062 -17.504 -1.906 1.00 76.50 71 PHE A C 1
ATOM 562 O O . PHE A 1 71 ? 3.347 -18.584 -2.426 1.00 76.50 71 PHE A O 1
ATOM 569 N N . SER A 1 72 ? 3.967 -16.550 -1.696 1.00 77.00 72 SER A N 1
ATOM 570 C CA . SER A 1 72 ? 5.404 -16.789 -1.753 1.00 77.00 72 SER A CA 1
ATOM 571 C C . SER A 1 72 ? 6.021 -16.506 -0.392 1.00 77.00 72 SER A C 1
ATOM 573 O O . SER A 1 72 ? 5.929 -15.391 0.112 1.00 77.00 72 SER A O 1
ATOM 575 N N . ALA A 1 73 ? 6.724 -17.484 0.178 1.00 68.75 73 ALA A N 1
ATOM 576 C CA . ALA A 1 73 ? 7.462 -17.276 1.423 1.00 68.75 73 ALA A CA 1
ATOM 577 C C . ALA A 1 73 ? 8.572 -16.214 1.283 1.00 68.75 73 ALA A C 1
ATOM 579 O O . ALA A 1 73 ? 8.933 -15.572 2.262 1.00 68.75 73 ALA A O 1
ATOM 580 N N . ILE A 1 74 ? 9.103 -16.030 0.068 1.00 74.12 74 ILE A N 1
ATOM 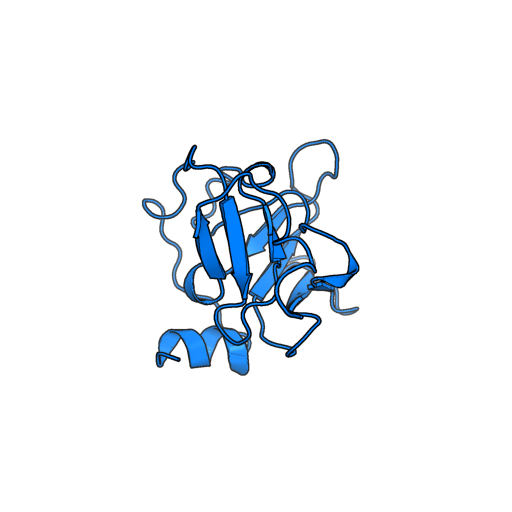581 C CA . ILE A 1 74 ? 10.200 -15.095 -0.220 1.00 74.12 74 ILE A CA 1
ATOM 582 C C . ILE A 1 74 ? 9.650 -13.721 -0.618 1.00 74.12 74 ILE A C 1
ATOM 584 O O . ILE A 1 74 ? 10.179 -12.697 -0.192 1.00 74.12 74 ILE A O 1
ATOM 588 N N . PHE A 1 75 ? 8.592 -13.690 -1.432 1.00 80.81 75 PHE A N 1
ATOM 589 C CA . PHE A 1 75 ? 8.072 -12.449 -2.017 1.00 80.81 75 PHE A CA 1
ATOM 590 C C . PHE A 1 75 ? 6.832 -11.891 -1.304 1.00 80.81 75 PHE A C 1
ATOM 592 O O . PHE A 1 75 ? 6.421 -10.774 -1.600 1.00 80.81 75 PHE A O 1
ATOM 599 N N . GLY A 1 76 ? 6.266 -12.621 -0.341 1.00 90.50 76 GLY A N 1
ATOM 600 C CA . GLY A 1 76 ? 5.008 -12.274 0.316 1.00 90.50 76 GLY A CA 1
ATOM 601 C C . GLY A 1 76 ? 3.791 -12.600 -0.551 1.00 90.50 76 GLY A C 1
ATOM 602 O O . GLY A 1 76 ? 3.890 -13.275 -1.580 1.00 90.50 76 GLY A O 1
ATOM 603 N N . VAL A 1 77 ? 2.623 -12.131 -0.119 1.00 95.25 77 VAL A N 1
ATOM 604 C CA . VAL A 1 77 ? 1.378 -12.203 -0.896 1.00 95.25 77 VAL A CA 1
ATOM 605 C C . VAL A 1 77 ? 1.208 -10.904 -1.669 1.00 95.25 77 VAL A C 1
ATOM 607 O O . VAL A 1 77 ? 1.264 -9.831 -1.073 1.00 95.25 77 VAL A O 1
ATOM 610 N N . GLU A 1 78 ? 0.997 -10.983 -2.985 1.00 96.56 78 GLU A N 1
ATOM 611 C CA . GLU A 1 78 ? 0.753 -9.793 -3.804 1.00 96.56 78 GLU A CA 1
ATOM 612 C C . GLU A 1 78 ? -0.511 -9.056 -3.344 1.00 96.56 78 GLU A C 1
ATOM 614 O O . GLU A 1 78 ? -1.564 -9.664 -3.143 1.00 96.56 78 GLU A O 1
ATOM 619 N N . VAL A 1 79 ? -0.400 -7.731 -3.234 1.00 98.06 79 VAL A N 1
ATOM 620 C CA . VAL A 1 79 ? -1.488 -6.820 -2.888 1.00 98.06 79 VAL A CA 1
ATOM 621 C C . VAL A 1 79 ? -1.749 -5.872 -4.054 1.00 98.06 79 VAL A C 1
ATOM 623 O O . VAL A 1 79 ? -0.858 -5.155 -4.522 1.00 98.06 79 VAL A O 1
ATOM 626 N N . SER A 1 80 ? -3.005 -5.821 -4.488 1.00 98.38 80 SER A N 1
ATOM 627 C CA . SER A 1 80 ? -3.480 -4.941 -5.557 1.00 98.38 80 SER A CA 1
ATOM 628 C C . SER A 1 80 ? -4.652 -4.073 -5.094 1.00 98.38 80 SER A C 1
ATOM 630 O O . SER A 1 80 ? -5.322 -4.359 -4.103 1.00 98.38 80 SER A O 1
ATOM 632 N N . CYS A 1 81 ? -4.903 -2.968 -5.793 1.00 98.50 81 CYS A N 1
ATOM 633 C CA . CYS A 1 81 ? -6.064 -2.122 -5.539 1.00 98.50 81 CYS A CA 1
ATOM 634 C C . CYS A 1 81 ? -7.342 -2.864 -5.944 1.00 98.50 81 CYS A C 1
ATOM 636 O O . CYS A 1 81 ? -7.537 -3.133 -7.131 1.00 98.50 81 CYS A O 1
ATOM 638 N N . ALA A 1 82 ? -8.259 -3.092 -5.001 1.00 98.19 82 ALA A N 1
ATOM 639 C CA . ALA A 1 82 ? -9.499 -3.823 -5.272 1.00 98.19 82 ALA A CA 1
ATOM 640 C C . ALA A 1 82 ? -10.403 -3.133 -6.312 1.00 98.19 82 ALA A C 1
ATOM 642 O O . ALA A 1 82 ? -11.211 -3.784 -6.964 1.00 98.19 82 ALA A O 1
ATOM 643 N N . ARG A 1 83 ? -10.265 -1.809 -6.492 1.00 98.19 83 ARG A N 1
ATOM 644 C CA . ARG A 1 83 ? -11.084 -1.036 -7.439 1.00 98.19 83 ARG A CA 1
ATOM 645 C C . ARG A 1 83 ? -10.600 -1.125 -8.888 1.00 98.19 83 ARG A C 1
ATOM 647 O O . ARG A 1 83 ? -11.422 -1.117 -9.794 1.00 98.19 83 ARG A O 1
ATOM 654 N N . CYS A 1 84 ? -9.289 -1.118 -9.129 1.00 98.00 84 CYS A N 1
ATOM 655 C CA . CYS A 1 84 ? -8.735 -0.970 -10.486 1.00 98.00 84 CYS A CA 1
ATOM 656 C C . CYS A 1 84 ? -7.677 -2.016 -10.865 1.00 98.00 84 CYS A C 1
ATOM 658 O O . CYS A 1 84 ? -7.077 -1.906 -11.939 1.00 98.00 84 CYS A O 1
ATOM 660 N N . GLY A 1 85 ? -7.396 -2.969 -9.973 1.00 97.88 85 GLY A N 1
ATOM 661 C CA . GLY A 1 85 ? -6.421 -4.041 -10.176 1.00 97.88 85 GLY A CA 1
ATOM 662 C C . GLY A 1 85 ? -4.962 -3.584 -10.236 1.00 97.88 85 GLY A C 1
ATOM 663 O O . GLY A 1 85 ? -4.094 -4.377 -10.576 1.00 97.88 85 GLY A O 1
ATOM 664 N N . SER A 1 86 ? -4.655 -2.314 -9.951 1.00 98.06 86 SER A N 1
ATOM 665 C CA . SER A 1 86 ? -3.267 -1.842 -9.954 1.00 98.06 86 SER A CA 1
ATOM 666 C C . SER A 1 86 ? -2.450 -2.524 -8.864 1.00 98.06 86 SER A C 1
ATOM 668 O O . SER A 1 86 ? -2.862 -2.506 -7.703 1.00 98.06 86 SER A O 1
ATOM 670 N N . HIS A 1 87 ? -1.282 -3.050 -9.230 1.00 98.25 87 HIS A N 1
ATOM 671 C CA . HIS A 1 87 ? -0.319 -3.587 -8.275 1.00 98.25 87 HIS A CA 1
ATOM 672 C C . HIS A 1 87 ? 0.127 -2.493 -7.295 1.00 98.25 87 HIS A C 1
ATOM 674 O O . HIS A 1 87 ? 0.413 -1.361 -7.705 1.00 98.25 87 HIS A O 1
ATOM 680 N N . LEU A 1 88 ? 0.159 -2.830 -6.005 1.00 98.00 88 LEU A N 1
ATOM 681 C CA . LEU A 1 88 ? 0.553 -1.922 -4.927 1.00 98.00 88 LEU A CA 1
ATOM 682 C C . LEU A 1 88 ? 1.852 -2.381 -4.269 1.00 98.00 88 LEU A C 1
ATOM 684 O O . LEU A 1 88 ? 2.748 -1.567 -4.058 1.00 98.00 88 LEU A O 1
ATOM 688 N N . GLY A 1 89 ? 1.973 -3.669 -3.965 1.00 96.81 89 GLY A N 1
ATOM 689 C CA . GLY A 1 89 ? 3.129 -4.245 -3.291 1.00 96.81 89 GLY A CA 1
ATOM 690 C C . GLY A 1 89 ? 2.798 -5.626 -2.749 1.00 96.81 89 GLY A C 1
ATOM 691 O O . GLY A 1 89 ? 2.075 -6.379 -3.396 1.00 96.81 89 GLY A O 1
ATOM 692 N N . HIS A 1 90 ? 3.310 -5.946 -1.562 1.00 96.56 90 HIS A N 1
ATOM 693 C CA . HIS A 1 90 ? 3.123 -7.260 -0.946 1.00 96.56 90 HIS A CA 1
ATOM 694 C C . HIS A 1 90 ? 2.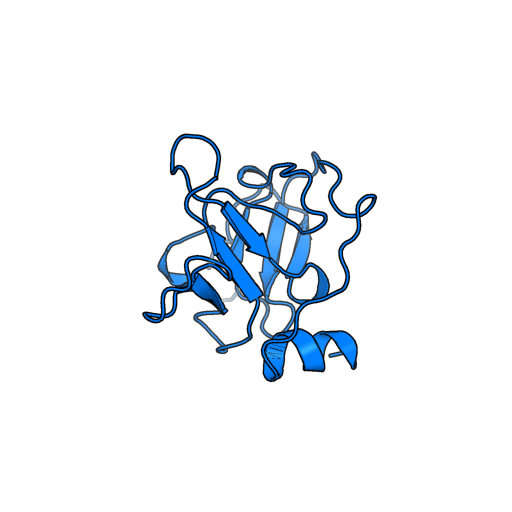824 -7.159 0.552 1.00 96.56 90 HIS A C 1
ATOM 696 O O . HIS A 1 90 ? 3.230 -6.194 1.206 1.00 96.56 90 HIS A O 1
ATOM 702 N N . VAL A 1 91 ? 2.135 -8.160 1.097 1.00 96.56 91 VAL A N 1
ATOM 703 C CA . VAL A 1 91 ? 1.933 -8.341 2.539 1.00 96.56 91 VAL A CA 1
ATOM 704 C C . VAL A 1 91 ? 2.745 -9.532 3.055 1.00 96.56 91 VAL A C 1
ATOM 706 O O . VAL A 1 91 ? 2.857 -10.565 2.391 1.00 96.56 91 VAL A O 1
ATOM 709 N N . PHE A 1 92 ? 3.333 -9.356 4.238 1.00 94.75 92 PHE A N 1
ATOM 710 C CA . PHE A 1 92 ? 4.186 -10.319 4.936 1.00 94.75 92 PHE A CA 1
ATOM 711 C C . PHE A 1 92 ? 3.686 -10.533 6.373 1.00 94.75 92 PHE A C 1
ATOM 713 O O . PHE A 1 92 ? 3.091 -9.627 6.954 1.00 94.75 92 PHE A O 1
ATOM 720 N N . ASN A 1 93 ? 3.977 -11.698 6.962 1.00 93.31 93 ASN A N 1
ATOM 721 C CA . ASN A 1 93 ? 3.590 -12.067 8.337 1.00 93.31 93 ASN A CA 1
ATOM 722 C C . ASN A 1 93 ? 4.665 -11.698 9.386 1.00 93.31 93 ASN A C 1
ATOM 724 O O . ASN A 1 93 ? 4.839 -12.400 10.379 1.00 93.31 93 ASN A O 1
ATOM 728 N N . ASP A 1 94 ? 5.438 -10.641 9.128 1.00 93.75 94 ASP A N 1
ATOM 729 C CA . ASP A 1 94 ? 6.556 -10.158 9.953 1.00 93.75 94 ASP A CA 1
ATOM 730 C C . ASP A 1 94 ? 6.318 -8.725 10.476 1.00 93.75 94 ASP A C 1
ATOM 732 O O . ASP A 1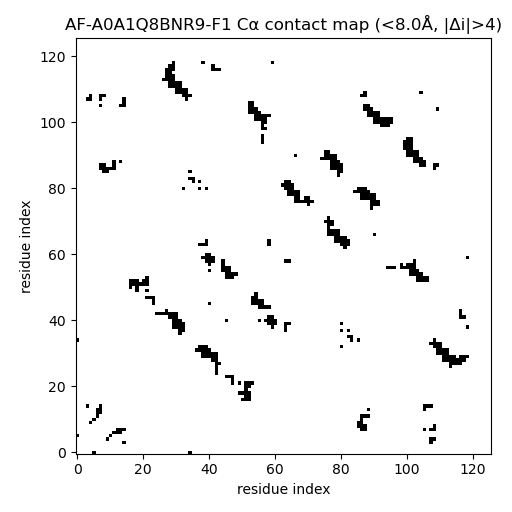 94 ? 7.256 -7.968 10.735 1.00 93.75 94 ASP A O 1
ATOM 736 N N . GLY A 1 95 ? 5.049 -8.323 10.576 1.00 92.75 95 GLY A N 1
ATOM 737 C CA . GLY A 1 95 ? 4.649 -6.995 11.026 1.00 92.75 95 GLY A CA 1
ATOM 738 C C . GLY A 1 95 ? 4.502 -6.858 12.543 1.00 92.75 95 GLY A C 1
ATOM 739 O O . GLY A 1 95 ? 4.597 -7.836 13.286 1.00 92.75 95 GLY A O 1
ATOM 740 N N . PRO A 1 96 ? 4.247 -5.631 13.027 1.00 92.06 96 PRO A N 1
ATOM 741 C CA . PRO A 1 96 ? 4.018 -5.374 14.442 1.00 92.06 96 PRO A CA 1
ATOM 742 C C . PRO A 1 96 ? 2.631 -5.873 14.900 1.00 92.06 96 PRO A C 1
ATOM 744 O O . PRO A 1 96 ? 1.733 -6.087 14.078 1.00 92.06 96 PRO A O 1
ATOM 747 N N . PRO A 1 97 ? 2.401 -5.997 16.221 1.00 90.12 97 PRO A N 1
ATOM 748 C CA . PRO A 1 97 ? 1.052 -6.072 16.775 1.00 90.12 97 PRO A CA 1
ATOM 749 C C . PRO A 1 97 ? 0.190 -4.871 16.329 1.00 90.12 97 PRO A C 1
ATOM 751 O O . PRO A 1 97 ? 0.734 -3.789 16.099 1.00 90.12 97 PRO A O 1
ATOM 754 N N . PRO A 1 98 ? -1.146 -5.018 16.239 1.00 90.94 98 PRO A N 1
ATOM 755 C CA . PRO A 1 98 ? -1.940 -6.176 16.662 1.00 90.94 98 PRO A CA 1
ATOM 756 C C . PRO A 1 98 ? -2.098 -7.268 15.594 1.00 90.94 98 PRO A C 1
ATOM 758 O O . PRO A 1 98 ? -2.490 -8.381 15.927 1.00 90.94 98 PRO A O 1
ATOM 761 N N . THR A 1 99 ? -1.822 -6.970 14.323 1.00 93.69 99 THR A N 1
ATOM 762 C CA . THR A 1 99 ? -2.112 -7.890 13.210 1.00 93.69 99 THR A CA 1
ATOM 763 C C . THR A 1 99 ? -0.978 -8.869 12.931 1.00 93.69 99 THR A C 1
ATOM 765 O O . THR A 1 99 ? -1.226 -9.933 12.371 1.00 93.69 99 THR A O 1
ATOM 768 N N . GLY A 1 100 ? 0.266 -8.511 13.270 1.00 94.94 100 GLY A N 1
ATOM 769 C CA . GLY A 1 100 ? 1.448 -9.251 12.826 1.00 94.94 100 GLY A CA 1
ATOM 770 C C . GLY A 1 100 ? 1.704 -9.127 11.318 1.00 94.94 100 GLY A C 1
ATOM 771 O O . GLY A 1 100 ? 2.553 -9.831 10.778 1.00 94.94 100 GLY A O 1
ATOM 772 N N . LEU A 1 101 ? 0.976 -8.246 10.620 1.00 96.25 101 LEU A N 1
ATOM 773 C CA . LEU A 1 101 ? 1.056 -8.082 9.171 1.00 96.25 101 LEU A CA 1
ATOM 774 C C . LEU A 1 101 ? 1.842 -6.831 8.798 1.00 96.25 101 LEU A C 1
ATOM 776 O O . LEU A 1 101 ? 1.722 -5.782 9.430 1.00 96.25 101 LEU A O 1
ATOM 780 N N . ARG A 1 102 ? 2.616 -6.927 7.721 1.00 96.12 102 ARG A N 1
ATOM 781 C CA . ARG A 1 102 ? 3.328 -5.803 7.115 1.00 96.12 102 ARG A CA 1
ATOM 782 C C . ARG A 1 102 ? 2.960 -5.681 5.647 1.00 96.12 102 ARG A C 1
ATOM 784 O O . ARG A 1 102 ? 3.468 -6.413 4.803 1.00 96.12 102 ARG A O 1
ATOM 791 N N . TYR A 1 103 ? 2.124 -4.700 5.342 1.00 96.88 103 TYR A N 1
ATOM 792 C CA . TYR A 1 103 ? 1.801 -4.258 3.991 1.00 96.88 103 TYR A CA 1
ATOM 793 C C . TYR A 1 103 ? 2.925 -3.353 3.491 1.00 96.88 103 TYR A C 1
ATOM 795 O O . TYR A 1 103 ? 2.976 -2.170 3.819 1.00 96.88 103 TYR A O 1
ATOM 803 N N . CYS A 1 104 ? 3.839 -3.924 2.713 1.00 95.62 104 CYS A N 1
ATOM 804 C CA . CYS A 1 104 ? 5.008 -3.268 2.141 1.00 95.62 104 CYS A CA 1
ATOM 805 C C . CYS A 1 104 ? 4.696 -2.790 0.717 1.00 95.62 104 CYS A C 1
ATOM 807 O O . CYS A 1 104 ? 4.716 -3.576 -0.234 1.00 95.62 104 CYS A O 1
ATOM 809 N N . MET A 1 105 ? 4.368 -1.509 0.576 1.00 96.44 105 MET A N 1
ATOM 810 C CA . MET A 1 105 ? 3.821 -0.934 -0.653 1.00 96.44 105 MET A CA 1
ATOM 811 C C . MET A 1 105 ? 4.863 -0.121 -1.416 1.00 96.44 105 MET A C 1
ATOM 813 O O . MET A 1 105 ? 5.701 0.545 -0.821 1.00 96.44 105 MET A O 1
ATOM 817 N N . ASN A 1 106 ? 4.758 -0.100 -2.741 1.00 96.00 106 ASN A N 1
ATOM 818 C CA . ASN A 1 106 ? 5.503 0.833 -3.575 1.00 96.00 106 ASN A CA 1
ATOM 819 C C . ASN A 1 106 ? 4.971 2.259 -3.358 1.00 96.00 106 ASN A C 1
ATOM 821 O O . ASN A 1 106 ? 3.781 2.518 -3.554 1.00 96.00 106 ASN A O 1
ATOM 825 N N . ALA A 1 107 ? 5.847 3.198 -3.012 1.00 94.88 107 ALA A N 1
ATOM 826 C CA . ALA A 1 107 ? 5.519 4.606 -2.845 1.00 94.88 107 ALA A CA 1
ATOM 827 C C . ALA A 1 107 ? 4.926 5.207 -4.122 1.00 94.88 107 ALA A C 1
ATOM 829 O O . ALA A 1 107 ? 3.926 5.912 -4.039 1.00 94.88 107 ALA A O 1
ATOM 830 N N . VAL A 1 108 ? 5.457 4.883 -5.311 1.00 95.62 108 VAL A N 1
ATOM 831 C CA . VAL A 1 108 ? 4.914 5.415 -6.577 1.00 95.62 108 VAL A CA 1
ATOM 832 C C . VAL A 1 108 ? 3.476 4.975 -6.872 1.00 95.62 108 VAL A C 1
ATOM 834 O O . VAL A 1 108 ? 2.808 5.611 -7.691 1.00 95.62 108 VAL A O 1
ATOM 837 N N . ALA A 1 109 ? 2.998 3.899 -6.237 1.00 97.12 109 ALA A N 1
ATOM 838 C CA . ALA A 1 109 ? 1.626 3.414 -6.379 1.00 97.12 109 ALA A CA 1
ATOM 839 C C . ALA A 1 109 ? 0.635 4.121 -5.432 1.00 97.12 109 ALA A C 1
ATOM 841 O O . ALA A 1 109 ? -0.581 3.917 -5.551 1.00 97.12 109 ALA A O 1
ATOM 842 N N . LEU A 1 110 ? 1.146 4.941 -4.507 1.00 96.25 110 LEU A N 1
ATOM 843 C CA . LEU A 1 110 ? 0.381 5.642 -3.488 1.00 96.25 110 LEU A CA 1
ATOM 844 C C . LEU A 1 110 ? 0.494 7.162 -3.643 1.00 96.25 110 LEU A C 1
ATOM 846 O O . LEU A 1 110 ? 1.547 7.728 -3.920 1.00 96.25 110 LEU A O 1
ATOM 850 N N . THR A 1 111 ? -0.612 7.851 -3.389 1.00 95.62 111 THR A N 1
ATOM 851 C CA . THR A 1 111 ? -0.653 9.310 -3.277 1.00 95.62 111 THR A CA 1
ATOM 852 C C . THR A 1 111 ? -1.166 9.675 -1.895 1.00 95.62 111 THR A C 1
ATOM 854 O O . THR A 1 111 ? -2.246 9.238 -1.501 1.00 95.62 111 THR A O 1
ATOM 857 N N . PHE A 1 112 ? -0.395 10.461 -1.149 1.00 94.69 112 PHE A N 1
ATOM 858 C CA . PHE A 1 112 ? -0.807 10.936 0.166 1.00 94.69 112 PHE A CA 1
ATOM 859 C C . PHE A 1 112 ? -1.781 12.113 0.038 1.00 94.69 112 PHE A C 1
ATOM 861 O O . PHE A 1 112 ? -1.577 13.008 -0.783 1.00 94.69 112 PHE A O 1
ATOM 868 N N . ARG A 1 113 ? -2.838 12.107 0.848 1.00 93.94 113 ARG A N 1
ATOM 869 C CA . ARG A 1 113 ? -3.790 13.209 1.002 1.00 93.94 113 ARG A CA 1
ATOM 870 C C . ARG A 1 113 ? -3.881 13.557 2.479 1.00 93.94 113 ARG A C 1
ATOM 872 O O . ARG A 1 113 ? -4.307 12.719 3.273 1.00 93.94 113 ARG A O 1
ATOM 879 N N . GLU A 1 114 ? -3.486 14.779 2.819 1.00 92.50 114 GLU A N 1
ATOM 880 C CA . GLU A 1 114 ? -3.636 15.316 4.172 1.00 92.50 114 GLU A CA 1
ATOM 881 C C . GLU A 1 114 ? -5.118 15.386 4.564 1.00 92.50 114 GLU A C 1
ATOM 883 O O . GLU A 1 114 ? -5.987 15.650 3.730 1.00 92.50 114 GLU A O 1
ATOM 888 N N . GLY A 1 115 ? -5.400 15.104 5.833 1.00 87.19 115 GLY A N 1
ATOM 889 C CA . GLY A 1 115 ? -6.752 15.041 6.384 1.00 87.19 115 GLY A CA 1
ATOM 890 C C . GLY A 1 115 ? -6.749 14.411 7.774 1.00 87.19 115 GLY A C 1
ATOM 891 O O . GLY A 1 115 ? -5.697 14.070 8.299 1.00 87.19 115 GLY A O 1
ATOM 892 N N . ASP A 1 116 ? -7.911 14.215 8.382 1.00 76.19 116 ASP A N 1
ATOM 893 C CA . ASP A 1 116 ? -8.027 13.630 9.728 1.00 76.19 116 ASP A CA 1
ATOM 894 C C . ASP A 1 116 ? -7.760 12.110 9.792 1.00 76.19 116 ASP A C 1
ATOM 896 O O . ASP A 1 116 ? -7.869 11.521 10.861 1.00 76.19 116 ASP A O 1
ATOM 900 N N . GLY A 1 117 ? -7.377 11.478 8.676 1.00 62.94 117 GLY A N 1
ATOM 901 C CA . GLY A 1 117 ? -7.112 10.038 8.600 1.00 62.94 117 GLY A CA 1
ATOM 902 C C . GLY A 1 117 ? -8.363 9.188 8.367 1.00 62.94 117 GLY A C 1
ATOM 903 O O . GLY A 1 117 ? -8.243 7.975 8.187 1.00 62.94 117 GLY A O 1
ATOM 904 N N . THR A 1 118 ? -9.549 9.803 8.296 1.00 61.62 118 THR A N 1
ATOM 905 C CA . THR A 1 118 ? -10.781 9.109 7.925 1.00 61.62 118 THR A CA 1
ATOM 906 C C . THR A 1 118 ? -10.962 9.063 6.407 1.00 61.62 118 THR A C 1
ATOM 908 O O . THR A 1 118 ? -10.411 9.856 5.638 1.00 61.62 118 THR A O 1
ATOM 911 N N . THR A 1 119 ? -11.705 8.059 5.939 1.00 55.88 119 THR A N 1
ATOM 912 C CA . THR A 1 119 ? -12.074 7.970 4.518 1.00 55.88 119 THR A CA 1
ATOM 913 C C . THR A 1 119 ? -12.895 9.222 4.190 1.00 55.88 119 THR A C 1
ATOM 915 O O . THR A 1 119 ? -13.767 9.533 4.999 1.00 55.88 119 THR A O 1
ATOM 918 N N . PRO A 1 120 ? -12.686 9.931 3.056 1.00 51.50 120 PRO A N 1
ATOM 919 C CA . PRO A 1 120 ? -13.538 11.057 2.703 1.00 51.50 120 PRO A CA 1
ATOM 920 C C . PRO A 1 120 ? -14.976 10.571 2.757 1.00 51.50 120 PRO A C 1
ATOM 922 O O . PRO A 1 120 ? -15.332 9.615 2.060 1.00 51.50 120 PRO A O 1
ATOM 925 N N . ASN A 1 121 ? -15.739 11.169 3.668 1.00 41.34 121 ASN A N 1
ATOM 926 C CA . ASN A 1 121 ? -17.124 10.826 3.912 1.00 41.34 121 ASN A CA 1
ATOM 927 C C . ASN A 1 121 ? -17.831 10.794 2.551 1.00 41.34 121 ASN A C 1
ATOM 929 O O . ASN A 1 121 ? -17.614 11.686 1.724 1.00 41.34 121 ASN A O 1
ATOM 933 N N . ALA A 1 122 ? -18.631 9.764 2.284 1.00 45.28 122 ALA A N 1
ATOM 934 C CA . ALA A 1 122 ? -19.412 9.632 1.055 1.00 45.28 122 ALA A CA 1
ATOM 935 C C . ALA A 1 122 ? -20.577 10.648 1.036 1.00 45.28 122 ALA A C 1
ATOM 937 O O . ALA A 1 122 ? -21.736 10.292 0.861 1.00 45.28 122 ALA A O 1
ATOM 938 N N . GLN A 1 123 ? -20.270 11.920 1.281 1.00 42.91 123 GLN A N 1
ATOM 939 C CA . GLN A 1 123 ? -21.184 13.046 1.386 1.00 42.91 123 GLN A CA 1
ATOM 940 C C . GLN A 1 123 ? -20.529 14.275 0.752 1.00 42.91 123 GLN A C 1
ATOM 942 O O . GLN A 1 123 ? -20.154 15.228 1.425 1.00 42.91 123 GLN A O 1
ATOM 947 N N . ALA A 1 124 ? -20.374 14.234 -0.569 1.00 41.09 124 ALA A N 1
ATOM 948 C CA . ALA A 1 124 ? -20.190 15.425 -1.390 1.00 41.09 124 ALA A CA 1
ATOM 949 C C . ALA A 1 124 ? -20.614 15.121 -2.833 1.00 41.09 124 ALA A C 1
ATOM 951 O O . ALA A 1 124 ? -19.781 14.990 -3.723 1.00 41.09 124 ALA A O 1
ATOM 952 N N . ASN A 1 125 ? -21.914 14.913 -3.043 1.00 34.88 125 ASN A N 1
ATOM 953 C CA . ASN A 1 125 ? -22.657 15.733 -4.000 1.00 34.88 125 ASN A CA 1
ATOM 954 C C . ASN A 1 125 ? -24.155 15.435 -3.926 1.00 34.88 125 ASN A C 1
ATOM 956 O O . ASN A 1 125 ? -24.589 14.296 -4.091 1.00 34.88 125 ASN A O 1
ATOM 960 N N . ARG A 1 126 ? -24.896 16.507 -3.641 1.00 38.03 126 ARG A N 1
ATOM 961 C CA . ARG A 1 126 ? -26.261 16.710 -4.119 1.00 38.03 126 ARG A CA 1
ATOM 962 C C . ARG A 1 126 ? -26.232 16.942 -5.627 1.00 38.03 126 ARG A C 1
ATOM 964 O O . ARG A 1 126 ? -25.173 17.402 -6.111 1.00 38.03 126 ARG A O 1
#

Secondary structure (DSSP, 8-state):
--HHHHHHHHH---PPP-SSTTS-----EEEEETTT--EEEEGGGEE--SSSS-EESS-SSGGGEEEEEEEETTTEEEEEETTT--EEEEEES---TTT--EEEE-GGGEEEEESSSSPPPS----

Solvent-accessible surface area (backbone atoms only — not comparable to full-atom values): 7099 Å² total; per-residue (Å²): 130,53,73,66,36,45,41,23,27,74,64,70,43,81,70,82,72,31,74,78,82,29,56,82,66,89,63,51,10,32,30,18,34,60,88,78,63,49,67,34,31,30,38,90,37,48,52,68,75,84,75,19,44,47,25,22,47,53,60,68,43,79,78,32,43,40,73,50,92,60,77,34,97,86,71,26,25,44,28,22,34,52,87,78,66,32,32,34,38,25,36,37,85,82,28,57,83,94,69,29,24,29,40,40,30,38,60,72,37,44,38,82,43,79,47,91,40,66,76,82,67,100,75,85,78,134

Foldseek 3Di:
DDPVQCCCFVVVDADDAAQVVLPLDPFWWFKAFPVPRQTWATSVQWDRPSRRFTKGQGTLDPQQWDWDPDADQVQATWIAGNPPRTTFGHKDQCDDPDRSIIDGGHPSRIDTDGDNRHDPPPDPDD

Sequence (126 aa):
MSPQQFYVMRRAGTERRSLSGNALDHRKGIYVCSACGNPLYSAETKFNSGTGWPSFWQPIRKEAVHESSRFSAIFGVEVSCARCGSHLGHVFNDGPPPTGLRYCMNAVALTFREGDGTTPNAQANR

Radius of gyration: 13.85 Å; Cα contacts (8 Å, |Δi|>4): 276; chains: 1; bounding box: 42×34×34 Å

Nearest PDB structures (foldseek):
  3hcg-assembly1_D  TM=8.835E-01  e=4.761E-12  Neisseria meningitidis serogroup A
  7e43-assembly2_A  TM=8.697E-01  e=3.132E-11  Helicobacter pylori 26695
  3e0o-assembly2_A  TM=8.764E-01  e=2.953E-11  Bacillus subtilis
  3mao-assembly1_A  TM=8.158E-01  e=5.564E-09  Homo sapiens
  2kzn-assembly1_A  TM=7.149E-01  e=5.246E-09  Bacillus subtilis